Protein AF-A0A2L2NSW5-F1 (afdb_monomer_lite)

Foldseek 3Di:
DVVVVVVVVVVVVVVVVVVVVVVVVVVVVVVVVVVVVVVQLVQLLVQQLVVQCVVCVVVVHDNVRSVDDDDDVSDDDPVSCVVRGDDPVVPD

Sequence (92 aa):
MLQKYCYISLVRKEKLYIHEIERTMIMSIADKSRALMVREHQQVKNRQQSILMRAAQELGLPEEASHYWNPIQGKVDANTRMIYGPSHASMS

Radius of gyration: 25.23 Å; chains: 1; bounding box: 46×19×79 Å

pLDDT: mean 83.14, std 8.54, range [50.16, 92.5]

Structure (mmCIF, N/CA/C/O backbone):
data_AF-A0A2L2NSW5-F1
#
_entry.id   AF-A0A2L2NSW5-F1
#
loop_
_atom_site.group_PDB
_atom_site.id
_atom_site.type_symbol
_atom_site.label_atom_id
_atom_site.label_alt_id
_atom_site.label_comp_id
_atom_site.label_asym_id
_atom_site.label_entity_id
_atom_site.label_seq_id
_atom_site.pdbx_PDB_ins_code
_atom_site.Cartn_x
_atom_site.Cartn_y
_atom_site.Cartn_z
_atom_site.occupancy
_atom_site.B_iso_or_equiv
_atom_site.auth_seq_id
_atom_site.auth_comp_id
_atom_site.auth_asym_id
_atom_site.auth_atom_id
_atom_site.pdbx_PDB_model_num
ATOM 1 N N . MET A 1 1 ? 28.445 -3.222 -54.721 1.00 62.81 1 MET A N 1
ATOM 2 C CA . MET A 1 1 ? 27.079 -3.132 -54.144 1.00 62.81 1 MET A CA 1
ATOM 3 C C . MET A 1 1 ? 26.902 -3.958 -52.867 1.00 62.81 1 MET A C 1
ATOM 5 O O . MET A 1 1 ? 26.379 -3.415 -51.905 1.00 62.81 1 MET A O 1
ATOM 9 N N . LEU A 1 2 ? 27.364 -5.214 -52.813 1.00 66.88 2 LEU A N 1
ATOM 10 C CA . LEU A 1 2 ? 27.145 -6.142 -51.685 1.00 66.88 2 LEU A CA 1
ATOM 11 C C . LEU A 1 2 ? 27.619 -5.644 -50.301 1.00 66.88 2 LEU A C 1
ATOM 13 O O . LEU A 1 2 ? 26.907 -5.830 -49.317 1.00 66.88 2 LEU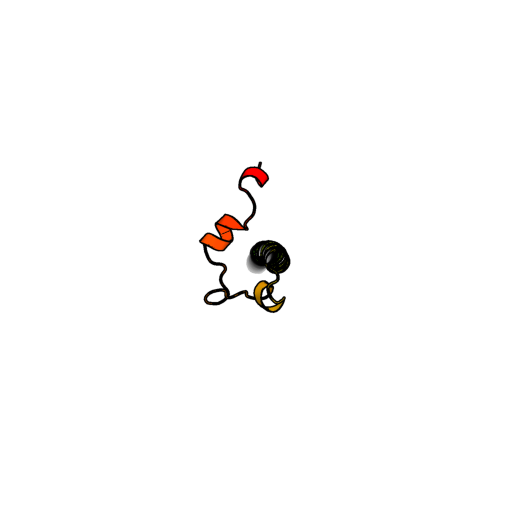 A O 1
ATOM 17 N N . GLN A 1 3 ? 28.754 -4.940 -50.208 1.00 66.38 3 GLN A N 1
ATOM 18 C CA . GLN A 1 3 ? 29.231 -4.413 -48.917 1.00 66.38 3 GLN A CA 1
ATOM 19 C C . GLN A 1 3 ? 28.301 -3.362 -48.288 1.00 66.38 3 GLN A C 1
ATOM 21 O O . GLN A 1 3 ? 28.136 -3.347 -47.070 1.00 66.38 3 GLN A O 1
ATOM 26 N N . LYS A 1 4 ? 27.640 -2.521 -49.099 1.00 71.62 4 LYS A N 1
ATOM 27 C CA . LYS A 1 4 ? 26.701 -1.510 -48.584 1.00 71.62 4 LYS A CA 1
ATOM 28 C C . LYS A 1 4 ? 25.450 -2.155 -47.982 1.00 71.62 4 LYS A C 1
ATOM 30 O O . LYS A 1 4 ? 24.985 -1.712 -46.939 1.00 71.62 4 LYS A O 1
ATOM 35 N N . TYR A 1 5 ? 24.945 -3.229 -48.592 1.00 73.56 5 TYR A N 1
ATOM 36 C CA . TYR A 1 5 ? 23.809 -3.986 -48.055 1.00 73.56 5 TYR A CA 1
ATOM 37 C C . TYR A 1 5 ? 24.148 -4.674 -46.730 1.00 73.56 5 TYR A C 1
ATOM 39 O O . TYR A 1 5 ? 23.343 -4.628 -45.801 1.00 73.56 5 TYR A O 1
ATOM 47 N N . CYS A 1 6 ? 25.354 -5.242 -46.615 1.00 72.81 6 CYS A N 1
ATOM 48 C CA . CYS A 1 6 ? 25.831 -5.838 -45.369 1.00 72.81 6 CYS A CA 1
ATOM 49 C C . CYS A 1 6 ? 25.872 -4.798 -44.235 1.00 72.81 6 CYS A C 1
ATOM 51 O O . CYS A 1 6 ? 25.270 -5.017 -43.185 1.00 72.81 6 CYS A O 1
ATOM 53 N N . TYR A 1 7 ? 26.453 -3.620 -44.484 1.00 81.50 7 TYR A N 1
ATOM 54 C CA . TYR A 1 7 ? 26.520 -2.531 -43.502 1.00 81.50 7 TYR A CA 1
ATOM 55 C C . TYR A 1 7 ? 25.133 -2.025 -43.073 1.00 81.50 7 TYR A C 1
ATOM 57 O O . TYR A 1 7 ? 24.845 -1.942 -41.882 1.00 81.50 7 TYR A O 1
ATOM 65 N N . ILE A 1 8 ? 24.228 -1.771 -44.025 1.00 82.31 8 ILE A N 1
ATOM 66 C CA . ILE A 1 8 ? 22.855 -1.326 -43.727 1.00 82.31 8 ILE A CA 1
ATOM 67 C C . ILE A 1 8 ? 22.098 -2.382 -42.907 1.00 82.31 8 ILE A C 1
ATOM 69 O O . ILE A 1 8 ? 21.360 -2.039 -41.982 1.00 82.31 8 ILE A O 1
ATOM 73 N N . SER A 1 9 ? 22.290 -3.671 -43.209 1.00 78.50 9 SER A N 1
ATOM 74 C CA . SER A 1 9 ? 21.672 -4.760 -42.444 1.00 78.50 9 SER A CA 1
ATOM 75 C C . SER A 1 9 ? 22.203 -4.849 -41.009 1.00 78.50 9 SER A C 1
ATOM 77 O O . SER A 1 9 ? 21.431 -5.133 -40.094 1.00 78.50 9 SER A O 1
ATOM 79 N N . LEU A 1 10 ? 23.489 -4.546 -40.802 1.00 82.81 10 LEU A N 1
ATOM 80 C CA . LEU A 1 10 ? 24.140 -4.541 -39.493 1.00 82.81 10 LEU A CA 1
ATOM 81 C C . LEU A 1 10 ? 23.629 -3.389 -38.626 1.00 82.81 10 LEU A C 1
ATOM 83 O O . LEU A 1 10 ? 23.141 -3.628 -37.526 1.00 82.81 10 LEU A O 1
ATOM 87 N N . VAL A 1 11 ? 23.612 -2.170 -39.173 1.00 84.81 11 VAL A N 1
ATOM 88 C CA . VAL A 1 11 ? 23.090 -0.977 -38.482 1.00 84.81 11 VAL A CA 1
ATOM 89 C C . VAL A 1 11 ? 21.611 -1.152 -38.120 1.00 84.81 11 VAL A C 1
ATOM 91 O O . VAL A 1 11 ? 21.163 -0.741 -37.050 1.00 84.81 11 VAL A O 1
ATOM 94 N N . ARG A 1 12 ? 20.827 -1.816 -38.980 1.00 85.75 12 ARG A N 1
ATOM 95 C CA . ARG A 1 12 ? 19.418 -2.119 -38.692 1.00 85.75 12 ARG A CA 1
ATOM 96 C C . ARG A 1 12 ? 19.261 -3.121 -37.547 1.00 85.75 12 ARG A C 1
ATOM 98 O O . ARG A 1 12 ? 18.366 -2.942 -36.726 1.00 85.75 12 ARG A O 1
ATOM 105 N N . LYS A 1 13 ? 20.111 -4.152 -37.480 1.00 82.25 13 LYS A N 1
ATOM 106 C CA . LYS A 1 13 ? 20.117 -5.122 -36.372 1.00 82.25 13 LYS A CA 1
ATOM 107 C C . LYS A 1 13 ? 20.533 -4.473 -35.055 1.00 82.25 13 LYS A C 1
ATOM 109 O O . LYS A 1 13 ? 19.891 -4.711 -34.040 1.00 82.25 13 LYS A O 1
ATOM 114 N N . GLU A 1 14 ? 21.543 -3.614 -35.087 1.00 86.44 14 GLU A N 1
ATOM 115 C CA . GLU A 1 14 ? 22.022 -2.885 -33.913 1.00 86.44 14 GLU A CA 1
ATOM 116 C C . GLU A 1 14 ? 20.936 -1.954 -33.353 1.00 86.44 14 GLU A C 1
ATOM 118 O O . GLU A 1 14 ? 20.638 -1.976 -32.161 1.00 86.44 14 GLU A O 1
ATOM 123 N N . LYS A 1 15 ? 20.226 -1.230 -34.228 1.00 88.62 15 LYS A N 1
ATOM 124 C CA . LYS A 1 15 ? 19.104 -0.368 -33.830 1.00 88.62 15 LYS A CA 1
ATOM 125 C C . LYS A 1 15 ? 17.918 -1.146 -33.242 1.00 88.62 15 LYS A C 1
ATOM 127 O O . LYS A 1 15 ? 17.269 -0.660 -32.319 1.00 88.62 15 LYS A O 1
ATOM 132 N N . LEU A 1 16 ? 17.633 -2.343 -33.761 1.00 87.38 16 LEU A N 1
ATOM 133 C CA . LEU A 1 16 ? 16.597 -3.228 -33.212 1.00 87.38 16 LEU A CA 1
ATOM 134 C C . LEU A 1 16 ? 16.971 -3.731 -31.813 1.00 87.38 16 LEU A C 1
ATOM 136 O O . LEU A 1 16 ? 16.124 -3.718 -30.924 1.00 87.38 16 LEU A O 1
ATOM 140 N N . TYR A 1 17 ? 18.236 -4.101 -31.612 1.00 87.44 17 TYR A N 1
ATOM 141 C CA . TYR A 1 17 ? 18.748 -4.560 -30.323 1.00 87.44 17 TYR A CA 1
ATOM 142 C C . TYR A 1 17 ? 18.693 -3.460 -29.254 1.00 87.44 17 TYR A C 1
ATOM 144 O O . TYR A 1 17 ? 18.222 -3.701 -28.146 1.00 87.44 17 TYR A O 1
ATOM 152 N N . ILE A 1 18 ? 19.080 -2.228 -29.600 1.00 85.81 18 ILE A N 1
ATOM 153 C CA . ILE A 1 18 ? 18.990 -1.077 -28.685 1.00 85.81 18 ILE A CA 1
ATOM 154 C C . ILE A 1 18 ? 17.534 -0.818 -28.278 1.00 85.81 18 ILE A C 1
ATOM 156 O O . ILE A 1 18 ? 17.243 -0.703 -27.092 1.00 85.81 18 ILE A O 1
ATOM 160 N N . HIS A 1 19 ? 16.603 -0.813 -29.235 1.00 87.00 19 HIS A N 1
ATOM 161 C CA . HIS A 1 19 ? 15.181 -0.624 -28.940 1.00 87.00 19 HIS A CA 1
ATOM 162 C C . HIS A 1 19 ? 14.611 -1.753 -28.060 1.00 87.00 19 HIS A C 1
ATOM 164 O O . HIS A 1 19 ? 13.712 -1.527 -27.252 1.00 87.00 19 HIS A O 1
ATOM 170 N N . GLU A 1 20 ? 15.096 -2.986 -28.204 1.00 86.56 20 GLU A N 1
ATOM 171 C CA . GLU A 1 20 ? 14.699 -4.110 -27.352 1.00 86.56 20 GLU A CA 1
ATOM 172 C C . GLU A 1 20 ? 15.252 -3.981 -25.922 1.00 86.56 20 GLU A C 1
ATOM 174 O O . GLU A 1 20 ? 14.509 -4.179 -24.955 1.00 86.56 20 GLU A O 1
ATOM 179 N N . ILE A 1 21 ? 16.502 -3.534 -25.763 1.00 85.50 21 ILE A N 1
ATOM 180 C CA . ILE A 1 21 ? 17.084 -3.206 -24.451 1.00 85.50 21 ILE A CA 1
ATOM 181 C C . ILE A 1 21 ? 16.313 -2.068 -23.777 1.00 85.50 21 ILE A C 1
ATOM 183 O O . ILE A 1 21 ? 15.933 -2.183 -22.613 1.00 85.50 21 ILE A O 1
ATOM 187 N N . GLU A 1 22 ? 16.026 -0.984 -24.495 1.00 87.12 22 GLU A N 1
ATOM 188 C CA . GLU A 1 22 ? 15.244 0.131 -23.955 1.00 87.12 22 GLU A CA 1
ATOM 189 C C . GLU A 1 22 ? 13.856 -0.339 -23.503 1.00 87.12 22 GLU A C 1
ATOM 191 O O . GLU A 1 22 ? 13.407 -0.006 -22.404 1.00 87.12 22 GLU A O 1
ATOM 196 N N . ARG A 1 23 ? 13.195 -1.194 -24.296 1.00 83.94 23 ARG A N 1
ATOM 197 C CA . ARG A 1 23 ? 11.874 -1.735 -23.953 1.00 83.94 23 ARG A CA 1
ATOM 198 C C . ARG A 1 23 ? 11.907 -2.603 -22.691 1.00 83.94 23 ARG A C 1
ATOM 200 O O . ARG A 1 23 ? 11.009 -2.497 -21.856 1.00 83.94 23 ARG A O 1
ATOM 207 N N . THR A 1 24 ? 12.928 -3.447 -22.540 1.00 84.31 24 THR A N 1
ATOM 208 C CA . THR A 1 24 ? 13.096 -4.303 -21.350 1.00 84.31 24 THR A CA 1
ATOM 209 C C . THR A 1 24 ? 13.438 -3.490 -20.102 1.00 84.31 24 THR A C 1
ATOM 211 O O . THR A 1 24 ? 12.883 -3.751 -19.032 1.00 84.31 24 THR A O 1
ATOM 214 N N . MET A 1 25 ? 14.268 -2.452 -20.231 1.00 86.75 25 MET A N 1
ATOM 215 C CA . MET A 1 25 ? 14.571 -1.532 -19.135 1.00 86.75 25 MET A CA 1
ATOM 216 C C . MET A 1 25 ? 13.315 -0.775 -18.678 1.00 86.75 25 MET A C 1
ATOM 218 O O . MET A 1 25 ? 13.040 -0.726 -17.480 1.00 86.75 25 MET A O 1
ATOM 222 N N . ILE A 1 26 ? 12.522 -0.233 -19.608 1.00 85.12 26 ILE A N 1
ATOM 223 C CA . ILE A 1 26 ? 11.276 0.479 -19.283 1.00 85.12 26 ILE A CA 1
ATOM 224 C C . ILE A 1 26 ? 10.287 -0.451 -18.572 1.00 85.12 26 ILE A C 1
ATOM 226 O O . ILE A 1 26 ? 9.732 -0.061 -17.543 1.00 85.12 26 ILE A O 1
ATOM 230 N N . MET A 1 27 ? 10.111 -1.686 -19.066 1.00 79.06 27 MET A N 1
ATOM 231 C CA . MET A 1 27 ? 9.268 -2.690 -18.402 1.00 79.06 27 MET A CA 1
ATOM 232 C C . MET A 1 27 ? 9.747 -2.937 -16.963 1.00 79.06 27 MET A C 1
ATOM 234 O O . MET A 1 27 ? 8.966 -2.831 -16.020 1.00 79.06 27 MET A O 1
ATOM 238 N N . SER A 1 28 ? 11.056 -3.133 -16.773 1.00 92.19 28 SER A N 1
ATOM 239 C CA . SER A 1 28 ? 11.654 -3.349 -15.451 1.00 92.19 28 SER A CA 1
ATOM 240 C C . SER A 1 28 ? 11.448 -2.170 -14.490 1.00 92.19 28 SER A C 1
ATOM 242 O O . SER A 1 28 ? 11.161 -2.372 -13.308 1.00 92.19 28 SER A O 1
ATOM 244 N N . ILE A 1 29 ? 11.576 -0.929 -14.968 1.00 92.50 29 ILE A N 1
ATOM 245 C CA . ILE A 1 29 ? 11.376 0.272 -14.143 1.00 92.50 29 ILE A CA 1
ATOM 246 C C . ILE A 1 29 ? 9.905 0.411 -13.738 1.00 92.50 29 ILE A C 1
ATOM 248 O O . ILE A 1 29 ? 9.616 0.700 -12.575 1.00 92.50 29 ILE A O 1
ATOM 252 N N . ALA A 1 30 ? 8.977 0.180 -14.668 1.00 91.75 30 ALA A N 1
ATOM 253 C CA . ALA A 1 30 ? 7.544 0.230 -14.394 1.00 91.75 30 ALA A CA 1
ATOM 254 C C . ALA A 1 30 ? 7.110 -0.845 -13.383 1.00 91.75 30 ALA A C 1
ATOM 256 O O . ALA A 1 30 ? 6.286 -0.585 -12.506 1.00 91.75 30 ALA A O 1
ATOM 257 N N . ASP A 1 31 ? 7.697 -2.037 -13.450 1.00 91.50 31 ASP A N 1
ATOM 258 C CA . ASP A 1 31 ? 7.398 -3.105 -12.496 1.00 91.50 31 ASP A CA 1
ATOM 259 C C . ASP A 1 31 ? 7.931 -2.787 -11.099 1.00 91.50 31 ASP A C 1
ATOM 261 O O . ASP A 1 31 ? 7.226 -2.978 -10.103 1.00 91.50 31 ASP A O 1
ATOM 265 N N . LYS A 1 32 ? 9.135 -2.210 -11.010 1.00 91.00 32 LYS A N 1
ATOM 266 C CA . LYS A 1 32 ? 9.687 -1.719 -9.740 1.00 91.00 32 LYS A CA 1
ATOM 267 C C . LYS A 1 32 ? 8.830 -0.604 -9.147 1.00 91.00 32 LYS A C 1
ATOM 269 O O . LYS A 1 32 ? 8.540 -0.639 -7.952 1.00 91.00 32 LYS A O 1
ATOM 274 N N . SER A 1 33 ? 8.396 0.366 -9.954 1.00 90.88 33 SER A N 1
ATOM 275 C CA . SER A 1 33 ? 7.551 1.461 -9.465 1.00 90.88 33 SER A CA 1
ATOM 276 C C . SER A 1 33 ? 6.198 0.944 -8.972 1.00 90.88 33 SER A C 1
ATOM 278 O O . SER A 1 33 ? 5.752 1.331 -7.891 1.00 90.88 33 SER A O 1
ATOM 280 N N . ARG A 1 34 ? 5.587 -0.012 -9.687 1.00 91.00 34 ARG A N 1
ATOM 281 C CA . ARG A 1 34 ? 4.357 -0.684 -9.249 1.00 91.00 34 ARG A CA 1
ATOM 282 C C . ARG A 1 34 ? 4.563 -1.428 -7.928 1.00 91.00 34 ARG A C 1
ATOM 284 O O . ARG A 1 34 ? 3.747 -1.274 -7.021 1.00 91.00 34 ARG A O 1
ATOM 291 N N . ALA A 1 35 ? 5.651 -2.186 -7.792 1.00 91.25 35 ALA A N 1
ATOM 292 C CA . ALA A 1 35 ? 5.964 -2.916 -6.564 1.00 91.25 35 ALA A CA 1
ATOM 293 C C . ALA A 1 35 ? 6.128 -1.978 -5.357 1.00 91.25 35 ALA A C 1
ATOM 295 O O . ALA A 1 35 ? 5.604 -2.263 -4.280 1.00 91.25 35 ALA A O 1
ATOM 296 N N . LEU A 1 36 ? 6.792 -0.831 -5.539 1.00 90.56 36 LEU A N 1
ATOM 297 C CA . LEU A 1 36 ? 6.932 0.186 -4.493 1.00 90.56 36 LEU A CA 1
ATOM 298 C C . LEU A 1 36 ? 5.577 0.771 -4.079 1.00 90.56 36 LEU A C 1
ATOM 300 O O . LEU A 1 36 ? 5.289 0.847 -2.887 1.00 90.56 36 LEU A O 1
ATOM 304 N N . MET A 1 37 ? 4.720 1.116 -5.043 1.00 88.75 37 MET A N 1
ATOM 305 C CA . MET A 1 37 ? 3.393 1.679 -4.762 1.00 88.75 37 MET A CA 1
ATOM 306 C C . MET A 1 37 ? 2.479 0.689 -4.028 1.00 88.75 37 MET A C 1
ATOM 308 O O . MET A 1 37 ? 1.793 1.067 -3.080 1.00 88.75 37 MET A O 1
ATOM 312 N N . VAL A 1 38 ? 2.492 -0.589 -4.424 1.00 90.31 38 VAL A N 1
ATOM 313 C CA . VAL A 1 38 ? 1.722 -1.646 -3.744 1.00 90.31 38 VAL A CA 1
ATOM 314 C C . VAL A 1 38 ? 2.245 -1.877 -2.326 1.00 90.31 38 VAL A C 1
ATOM 316 O O . VAL A 1 38 ? 1.457 -2.005 -1.389 1.00 90.31 38 VAL A O 1
ATOM 319 N N . ARG A 1 39 ? 3.570 -1.886 -2.142 1.00 90.62 39 ARG A N 1
ATOM 320 C CA . ARG A 1 39 ? 4.188 -2.031 -0.819 1.00 90.62 39 ARG A CA 1
ATOM 321 C C . ARG A 1 39 ? 3.794 -0.887 0.114 1.00 90.62 39 ARG A C 1
ATOM 323 O O . ARG A 1 39 ? 3.384 -1.152 1.240 1.00 90.62 39 ARG A O 1
ATOM 330 N N . GLU A 1 40 ? 3.904 0.357 -0.346 1.00 88.56 40 GLU A N 1
ATOM 331 C CA . GLU A 1 40 ? 3.496 1.554 0.404 1.00 88.56 40 GLU A CA 1
ATOM 332 C C . GLU A 1 40 ? 2.026 1.470 0.829 1.00 88.56 40 GLU A C 1
ATOM 334 O O . GLU A 1 40 ? 1.695 1.661 2.001 1.00 88.56 40 GLU A O 1
ATOM 339 N N . HIS A 1 41 ? 1.147 1.113 -0.112 1.00 89.94 41 HIS A N 1
ATOM 340 C CA . HIS A 1 41 ? -0.278 0.927 0.147 1.00 89.94 41 HIS A CA 1
ATOM 341 C C . HIS A 1 41 ? -0.520 -0.101 1.260 1.00 89.94 41 HIS A C 1
ATOM 343 O O . HIS A 1 41 ? -1.255 0.165 2.214 1.00 89.94 41 HIS A O 1
ATOM 349 N N . GLN A 1 42 ? 0.137 -1.260 1.173 1.00 90.12 42 GLN A N 1
ATOM 350 C CA . GLN A 1 42 ? -0.009 -2.319 2.165 1.00 90.12 42 GLN A CA 1
ATOM 351 C C . GLN A 1 42 ? 0.531 -1.903 3.539 1.00 90.12 42 GLN A C 1
ATOM 353 O O . GLN A 1 42 ? -0.067 -2.236 4.560 1.00 90.12 42 GLN A O 1
ATOM 358 N N . GLN A 1 43 ? 1.640 -1.162 3.587 1.00 90.94 43 GLN A N 1
ATOM 359 C CA . GLN A 1 43 ? 2.210 -0.673 4.843 1.00 90.94 43 GLN A CA 1
ATOM 360 C C . GLN A 1 43 ? 1.269 0.293 5.560 1.00 90.94 43 GLN A C 1
ATOM 362 O O . GLN A 1 43 ? 1.045 0.139 6.762 1.00 90.94 43 GLN A O 1
ATOM 367 N N . VAL A 1 44 ? 0.688 1.247 4.829 1.00 89.69 44 VAL A N 1
ATOM 368 C CA . VAL A 1 44 ? -0.298 2.185 5.380 1.00 89.69 44 VAL A CA 1
ATOM 369 C C . VAL A 1 44 ? -1.515 1.434 5.918 1.00 89.69 44 VAL A C 1
ATOM 371 O O . VAL A 1 44 ? -1.911 1.654 7.063 1.00 89.69 44 VAL A O 1
ATOM 374 N N . LYS A 1 45 ? -2.050 0.485 5.140 1.00 89.19 45 LYS A N 1
ATOM 375 C CA . LYS A 1 45 ? -3.178 -0.353 5.562 1.00 89.19 45 LYS A CA 1
ATOM 376 C C . LYS A 1 45 ? -2.871 -1.123 6.847 1.00 89.19 45 LYS A C 1
ATOM 378 O O . LYS A 1 45 ? -3.641 -1.052 7.800 1.00 89.19 45 LYS A O 1
ATOM 383 N N . ASN A 1 46 ? -1.736 -1.821 6.896 1.00 90.56 46 ASN A N 1
ATOM 384 C CA . ASN A 1 46 ? -1.346 -2.631 8.053 1.00 90.56 46 ASN A CA 1
ATOM 385 C C . ASN A 1 46 ? -1.210 -1.784 9.325 1.00 90.56 46 ASN A C 1
ATOM 387 O O . ASN A 1 46 ? -1.628 -2.209 10.400 1.00 90.56 46 ASN A O 1
ATOM 391 N N . ARG A 1 47 ? -0.642 -0.578 9.209 1.00 90.44 47 ARG A N 1
ATOM 392 C CA . ARG A 1 47 ? -0.485 0.344 10.341 1.00 90.44 47 ARG A CA 1
ATOM 393 C C . ARG A 1 47 ? -1.823 0.857 10.848 1.00 90.44 47 ARG A C 1
ATOM 395 O O . ARG A 1 47 ? -2.068 0.796 12.051 1.00 90.44 47 ARG A O 1
ATOM 402 N N . GLN A 1 48 ? -2.693 1.310 9.946 1.00 88.94 48 GLN A N 1
ATOM 403 C CA . GLN A 1 48 ? -4.036 1.744 10.324 1.00 88.94 48 GLN A CA 1
ATOM 404 C C . GLN A 1 48 ? -4.800 0.605 11.004 1.00 88.94 48 GLN A C 1
ATOM 406 O O . GLN A 1 48 ? -5.358 0.805 12.079 1.00 88.94 48 GLN A O 1
ATOM 411 N N . GLN A 1 49 ? -4.774 -0.597 10.425 1.00 88.94 49 GLN A N 1
ATOM 412 C CA . GLN A 1 49 ? -5.479 -1.746 10.982 1.00 88.94 49 GLN A CA 1
ATOM 413 C C . GLN A 1 49 ? -4.934 -2.134 12.360 1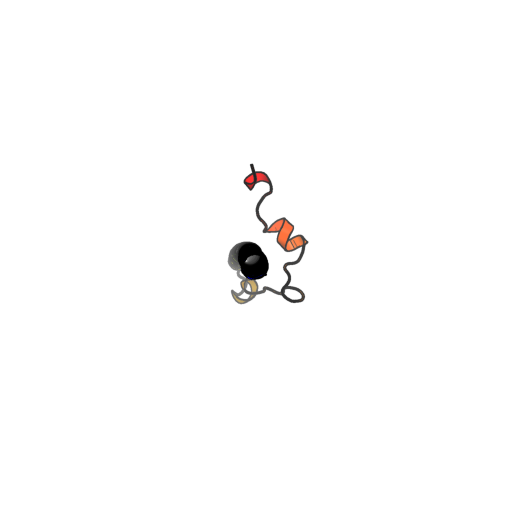.00 88.94 49 GLN A C 1
ATOM 415 O O . GLN A 1 49 ? -5.712 -2.357 13.277 1.00 88.94 49 GLN A O 1
ATOM 420 N N . SER A 1 50 ? -3.613 -2.127 12.559 1.00 90.12 50 SER A N 1
ATOM 421 C CA . SER A 1 50 ? -3.023 -2.404 13.874 1.00 90.12 50 SER A CA 1
ATOM 422 C C . SER A 1 50 ? -3.469 -1.407 14.950 1.00 90.12 50 SER A C 1
ATOM 424 O O . SER A 1 50 ? -3.681 -1.813 16.093 1.00 90.12 50 SER A O 1
ATOM 426 N N . ILE A 1 51 ? -3.600 -0.123 14.607 1.00 89.44 51 ILE A N 1
ATOM 427 C CA . ILE A 1 51 ? -4.048 0.914 15.546 1.00 89.44 51 ILE A CA 1
ATOM 428 C C . ILE A 1 51 ? -5.540 0.759 15.843 1.00 89.44 51 ILE A C 1
ATOM 430 O O . ILE A 1 51 ? -5.936 0.824 17.004 1.00 89.44 51 ILE A O 1
ATOM 434 N N . LEU A 1 52 ? -6.354 0.489 14.822 1.00 88.81 52 LEU A N 1
ATOM 435 C CA . LEU A 1 52 ? -7.785 0.245 14.993 1.00 88.81 52 LEU A CA 1
ATOM 436 C C . LEU A 1 52 ? -8.065 -1.008 15.829 1.00 88.81 52 LEU A C 1
ATOM 438 O O . LEU A 1 52 ? -8.918 -0.956 16.704 1.00 88.81 52 LEU A O 1
ATOM 442 N N . MET A 1 53 ? -7.327 -2.104 15.614 1.00 89.25 53 MET A N 1
ATOM 443 C CA . MET A 1 53 ? -7.425 -3.325 16.432 1.00 89.25 53 MET A CA 1
ATOM 444 C C . MET A 1 53 ? -7.165 -3.021 17.908 1.00 89.25 53 MET A C 1
ATOM 446 O O . MET A 1 53 ? -7.943 -3.425 18.768 1.00 89.25 53 MET A O 1
ATOM 450 N N . ARG A 1 54 ? -6.102 -2.262 18.201 1.00 90.00 54 ARG A N 1
ATOM 451 C CA . ARG A 1 54 ? -5.771 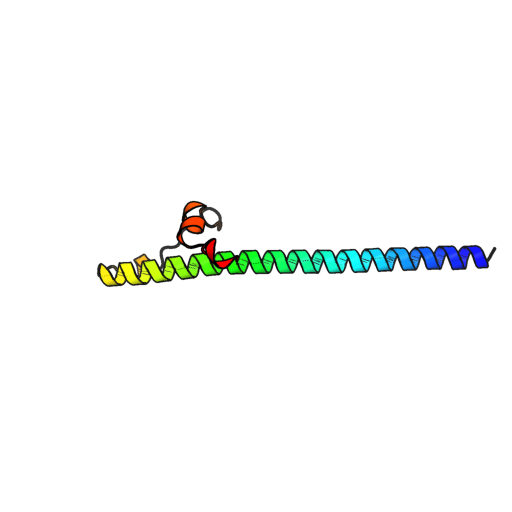-1.870 19.575 1.00 90.00 54 ARG A CA 1
ATOM 452 C C . ARG A 1 54 ? -6.865 -0.997 20.193 1.00 90.00 54 ARG A C 1
ATOM 454 O O . ARG A 1 54 ? -7.321 -1.294 21.289 1.00 90.00 54 ARG A O 1
ATOM 461 N N . ALA A 1 55 ? -7.310 0.037 19.481 1.00 89.44 55 ALA A N 1
ATOM 462 C CA . ALA A 1 55 ? -8.344 0.946 19.971 1.00 89.44 55 ALA A CA 1
ATOM 463 C C . ALA A 1 55 ? -9.692 0.236 20.183 1.00 89.44 55 ALA A C 1
ATOM 465 O O . ALA A 1 55 ? -10.380 0.498 21.166 1.00 89.44 55 ALA A O 1
ATOM 466 N N . ALA A 1 56 ? -10.062 -0.690 19.294 1.00 88.56 56 ALA A N 1
ATOM 467 C CA . ALA A 1 56 ? -11.272 -1.490 19.444 1.00 88.56 56 ALA A CA 1
ATOM 468 C C . ALA A 1 56 ? -11.209 -2.356 20.709 1.00 88.56 56 ALA A C 1
ATOM 470 O O . ALA A 1 56 ? -12.156 -2.360 21.491 1.00 88.56 56 ALA A O 1
ATOM 471 N N . GLN A 1 57 ? -10.069 -3.008 20.957 1.00 89.56 57 GLN A N 1
ATOM 472 C CA . GLN A 1 57 ? -9.859 -3.802 22.164 1.00 89.56 57 GLN A CA 1
ATOM 473 C C . GLN A 1 57 ? -9.922 -2.950 23.442 1.00 89.56 57 GLN A C 1
ATOM 475 O O . GLN A 1 57 ? -10.546 -3.361 24.416 1.00 89.56 57 GLN A O 1
ATOM 480 N N . GLU A 1 58 ? -9.314 -1.760 23.440 1.00 90.62 58 GLU A N 1
ATOM 481 C CA . GLU A 1 58 ? -9.336 -0.833 24.583 1.00 90.62 58 GLU A CA 1
ATOM 482 C C . GLU A 1 58 ? -10.749 -0.329 24.909 1.00 90.62 58 GLU A C 1
ATOM 484 O O . GLU A 1 58 ? -11.097 -0.165 26.076 1.00 90.62 58 GLU A O 1
ATOM 489 N N . LEU A 1 59 ? -11.579 -0.112 23.888 1.00 90.44 59 LEU A N 1
ATOM 490 C CA . LEU A 1 59 ? -12.950 0.381 24.036 1.00 90.44 59 LEU A CA 1
ATOM 491 C C . LEU A 1 59 ? -13.987 -0.740 24.218 1.00 90.44 59 LEU A C 1
ATOM 493 O O . LEU A 1 59 ? -15.177 -0.450 24.337 1.00 90.44 59 LEU A O 1
ATOM 497 N N . GLY A 1 60 ? -13.560 -2.008 24.221 1.00 89.25 60 GLY A N 1
ATOM 498 C CA . GLY A 1 60 ? -14.461 -3.164 24.267 1.00 89.25 60 GLY A CA 1
ATOM 499 C C . GLY A 1 60 ? -15.369 -3.272 23.038 1.00 89.25 60 GLY A C 1
ATOM 500 O O . GLY A 1 60 ? -16.467 -3.822 23.124 1.00 89.25 60 GLY A O 1
ATOM 501 N N . LEU A 1 61 ? -14.941 -2.705 21.908 1.00 86.62 61 LEU A N 1
ATOM 502 C CA . LEU A 1 61 ? -15.677 -2.750 20.656 1.00 86.62 61 LEU A CA 1
ATOM 503 C C . LEU A 1 61 ? -15.518 -4.117 19.974 1.00 86.62 61 LEU A C 1
ATOM 505 O O . LEU A 1 61 ? -14.479 -4.767 20.111 1.00 86.62 61 LEU A O 1
ATOM 509 N N . PRO A 1 62 ? -16.536 -4.536 19.208 1.00 81.38 62 PRO A N 1
ATOM 510 C CA . PRO A 1 62 ? -16.489 -5.759 18.417 1.00 81.38 62 PRO A CA 1
ATOM 511 C C . PRO A 1 62 ? -15.329 -5.739 17.406 1.00 81.38 62 PRO A C 1
ATOM 513 O O . PRO A 1 62 ? -14.974 -4.686 16.867 1.00 81.38 62 PRO A O 1
ATOM 516 N N . GLU A 1 63 ? -14.739 -6.906 17.135 1.00 76.50 63 GLU A N 1
ATOM 517 C CA . GLU A 1 63 ? -13.578 -7.062 16.241 1.00 76.50 63 GLU A CA 1
ATOM 518 C C . GLU A 1 63 ? -13.900 -6.649 14.792 1.00 76.50 63 GLU A C 1
ATOM 520 O O . GLU A 1 63 ? -13.033 -6.293 14.001 1.00 76.50 63 GLU A O 1
ATOM 525 N N . GLU A 1 64 ? -15.172 -6.594 14.424 1.00 78.00 64 GLU A N 1
ATOM 526 C CA . GLU A 1 64 ? -15.633 -6.079 13.141 1.00 78.00 64 GLU A CA 1
ATOM 527 C C . GLU A 1 64 ? -15.296 -4.587 12.960 1.00 78.00 64 GLU A C 1
ATOM 529 O O . GLU A 1 64 ? -15.052 -4.137 11.837 1.00 78.00 64 GLU A O 1
ATOM 534 N N . ALA A 1 65 ? -15.216 -3.817 14.053 1.00 75.00 65 ALA A N 1
ATOM 535 C CA . ALA A 1 65 ? -14.902 -2.389 14.011 1.00 75.00 65 ALA A CA 1
ATOM 536 C C . ALA A 1 65 ? -13.465 -2.118 13.539 1.00 75.00 65 ALA A C 1
ATOM 538 O O . ALA A 1 65 ? -13.200 -1.123 12.863 1.00 75.00 65 ALA A O 1
ATOM 539 N N . SER A 1 66 ? -12.529 -3.014 13.849 1.00 71.81 66 SER A N 1
ATOM 540 C CA . SER A 1 66 ? -11.126 -2.886 13.451 1.00 71.81 66 SER A CA 1
ATOM 541 C C . SER A 1 66 ? -10.846 -3.360 12.023 1.00 71.81 66 SER A C 1
ATOM 543 O O . SER A 1 66 ? -9.827 -2.990 11.435 1.00 71.81 66 SER A O 1
ATOM 545 N N . HIS A 1 67 ? -11.767 -4.129 11.438 1.00 74.75 67 HIS A N 1
ATOM 546 C CA . HIS A 1 67 ? -11.738 -4.550 10.037 1.00 74.75 67 HIS A CA 1
ATOM 547 C C . HIS A 1 67 ? -12.330 -3.501 9.086 1.00 74.75 67 HIS A C 1
ATOM 549 O O . HIS A 1 67 ? -12.266 -3.665 7.864 1.00 74.75 67 HIS A O 1
ATOM 555 N N . TYR A 1 68 ? -12.879 -2.407 9.622 1.00 74.06 68 TYR A N 1
ATOM 556 C CA . TYR A 1 68 ? -13.447 -1.331 8.825 1.00 74.06 68 TYR A CA 1
ATOM 557 C C . TYR A 1 68 ? -12.354 -0.583 8.047 1.00 74.06 68 TYR A C 1
ATOM 559 O O . TYR A 1 68 ? -11.638 0.276 8.564 1.00 74.06 68 TYR A O 1
ATOM 567 N N . TRP A 1 69 ? -12.238 -0.915 6.762 1.00 74.31 69 TRP A N 1
ATOM 568 C CA . TRP A 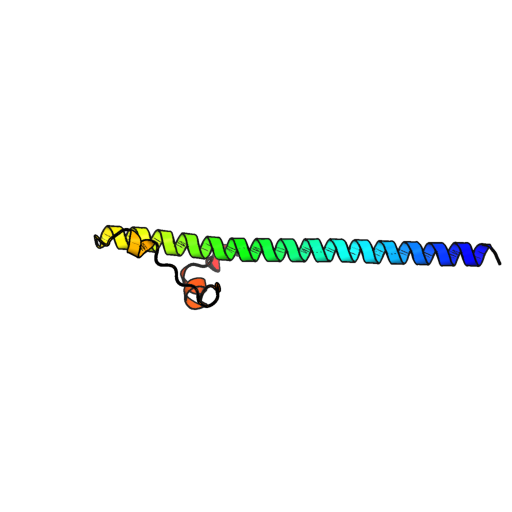1 69 ? -11.341 -0.265 5.814 1.00 74.31 69 TRP A CA 1
ATOM 569 C C . TRP A 1 69 ? -12.124 0.125 4.561 1.00 74.31 69 TRP A C 1
ATOM 571 O O . TRP A 1 69 ? -12.502 -0.740 3.772 1.00 74.31 69 TRP A O 1
ATOM 581 N N . ASN A 1 70 ? -12.359 1.427 4.370 1.00 76.19 70 ASN A N 1
ATOM 582 C CA . ASN A 1 70 ? -13.217 1.934 3.295 1.00 76.19 70 ASN A CA 1
ATOM 583 C C . ASN A 1 70 ? -12.474 2.957 2.404 1.00 76.19 70 ASN A C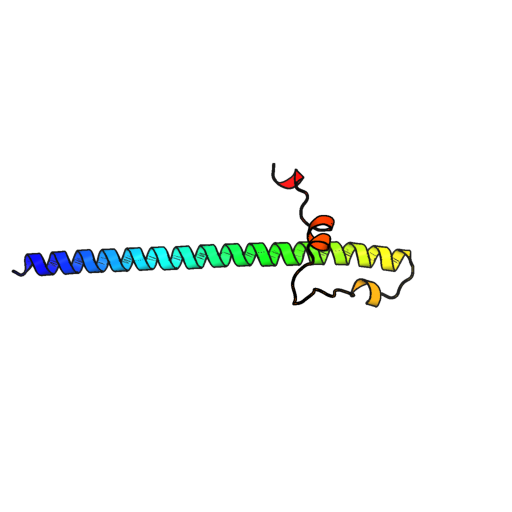 1
ATOM 585 O O . ASN A 1 70 ? -12.616 4.167 2.585 1.00 76.19 70 ASN A O 1
ATOM 589 N N . PRO A 1 71 ? -11.617 2.494 1.473 1.00 75.38 71 PRO A N 1
ATOM 590 C CA . PRO A 1 71 ? -10.854 3.363 0.589 1.00 75.38 71 PRO A CA 1
ATOM 591 C C . PRO A 1 71 ? -11.733 3.861 -0.564 1.00 75.38 71 PRO A C 1
ATOM 593 O O . PRO A 1 71 ? -12.372 3.073 -1.266 1.00 75.38 71 PRO A O 1
ATOM 596 N N . ILE A 1 72 ? -11.721 5.167 -0.826 1.00 75.12 72 ILE A N 1
ATOM 597 C CA . ILE A 1 72 ? -12.446 5.746 -1.962 1.00 75.12 72 ILE A CA 1
ATOM 598 C C . ILE A 1 72 ? -11.779 5.261 -3.256 1.00 75.12 72 ILE A C 1
ATOM 600 O O . ILE A 1 72 ? -10.609 5.545 -3.510 1.00 75.12 72 ILE A O 1
ATOM 604 N N . GLN A 1 73 ? -12.516 4.509 -4.081 1.00 80.69 73 GLN A N 1
ATOM 605 C CA . GLN A 1 73 ? -12.028 3.961 -5.360 1.00 80.69 73 GLN A CA 1
ATOM 606 C C . GLN A 1 73 ? -10.752 3.101 -5.227 1.00 80.69 73 GLN A C 1
ATOM 608 O O . GLN A 1 73 ? -9.929 3.053 -6.140 1.00 80.69 73 GLN A O 1
ATOM 613 N N . GLY A 1 74 ? -10.544 2.464 -4.069 1.00 79.69 74 GLY A N 1
ATOM 614 C CA . GLY A 1 74 ? -9.330 1.687 -3.792 1.00 79.69 74 GLY A CA 1
ATOM 615 C C . GLY A 1 74 ? -8.068 2.533 -3.570 1.00 79.69 74 GLY A C 1
ATOM 616 O O . GLY A 1 74 ? -6.986 1.977 -3.379 1.00 79.69 74 GLY A O 1
ATOM 617 N N . LYS A 1 75 ? -8.182 3.867 -3.561 1.00 82.12 75 LYS A N 1
ATOM 618 C CA . LYS A 1 75 ? -7.080 4.778 -3.247 1.00 82.12 75 LYS A CA 1
ATOM 619 C C . LYS A 1 75 ? -7.031 5.035 -1.746 1.00 82.12 75 LYS A C 1
ATOM 621 O O . LYS A 1 75 ? -8.057 5.147 -1.079 1.00 82.12 75 LYS A O 1
ATOM 626 N N . VAL A 1 76 ? -5.813 5.134 -1.225 1.00 83.44 76 VAL A N 1
ATOM 627 C CA . VAL A 1 76 ? -5.583 5.593 0.147 1.00 83.44 76 VAL A CA 1
ATOM 628 C C . VAL A 1 76 ? -5.856 7.088 0.178 1.00 83.44 76 VAL A C 1
ATOM 630 O O . VAL A 1 76 ? -5.342 7.819 -0.670 1.00 83.44 76 VAL A O 1
ATOM 633 N N . ASP A 1 77 ? -6.664 7.525 1.138 1.00 86.50 77 ASP A N 1
ATOM 634 C CA . ASP A 1 77 ? -6.926 8.942 1.352 1.00 86.50 77 ASP A CA 1
ATOM 635 C C . ASP A 1 77 ? -5.634 9.700 1.716 1.00 86.50 77 ASP A C 1
ATOM 637 O O . ASP A 1 77 ? -4.724 9.153 2.347 1.00 86.50 77 ASP A O 1
ATOM 641 N N . ALA A 1 78 ? -5.533 10.966 1.311 1.00 84.69 78 ALA A N 1
ATOM 642 C CA . ALA A 1 78 ? -4.331 11.766 1.532 1.00 84.69 78 ALA A CA 1
ATOM 643 C C . ALA A 1 78 ? -4.031 11.937 3.030 1.00 84.69 78 ALA A C 1
ATOM 645 O O . ALA A 1 78 ? -2.872 11.836 3.439 1.00 84.69 78 ALA A O 1
ATOM 646 N N . ASN A 1 79 ? -5.069 12.115 3.854 1.00 87.44 79 ASN A N 1
ATOM 647 C CA . ASN A 1 79 ? -4.919 12.229 5.301 1.00 87.44 79 ASN A CA 1
ATOM 648 C C . ASN A 1 79 ? -4.462 10.897 5.915 1.00 87.44 79 ASN A C 1
ATOM 650 O O . ASN A 1 79 ? -3.515 10.864 6.699 1.00 87.44 79 ASN A O 1
ATOM 654 N N . THR A 1 80 ? -5.053 9.779 5.484 1.00 86.31 80 THR A N 1
ATOM 655 C CA . THR A 1 80 ? -4.608 8.432 5.875 1.00 86.31 80 THR A CA 1
ATOM 656 C C . THR A 1 80 ? -3.132 8.206 5.538 1.00 86.31 80 THR A C 1
ATOM 658 O O . THR A 1 80 ? -2.375 7.699 6.367 1.00 86.31 80 THR A O 1
ATOM 661 N N . ARG A 1 81 ? -2.684 8.614 4.345 1.00 86.12 81 ARG A N 1
ATOM 662 C CA . ARG A 1 81 ? -1.275 8.487 3.953 1.00 86.12 81 ARG A CA 1
ATOM 663 C C . ARG A 1 81 ? -0.358 9.358 4.808 1.00 86.12 81 ARG A C 1
ATOM 665 O O . ARG A 1 81 ? 0.729 8.910 5.146 1.00 86.12 81 ARG A O 1
ATOM 672 N N . MET A 1 82 ? -0.783 10.564 5.167 1.00 87.50 82 MET A N 1
ATOM 673 C CA . MET A 1 82 ? -0.005 11.462 6.023 1.00 87.50 82 MET A CA 1
ATOM 674 C C . MET A 1 82 ? 0.152 10.910 7.447 1.00 87.50 82 MET A C 1
ATOM 676 O O . MET A 1 82 ? 1.241 10.975 8.008 1.00 87.50 82 MET A O 1
ATOM 680 N N . ILE A 1 83 ? -0.913 10.343 8.022 1.00 88.38 83 ILE A N 1
ATOM 681 C CA . ILE A 1 83 ? -0.921 9.866 9.414 1.00 88.38 83 ILE A CA 1
ATOM 682 C C . ILE A 1 83 ? -0.199 8.520 9.558 1.00 88.38 83 ILE A C 1
ATOM 684 O O . ILE A 1 83 ? 0.568 8.321 10.497 1.00 88.38 83 ILE A O 1
ATOM 688 N N . TYR A 1 84 ? -0.443 7.583 8.639 1.00 88.06 84 TYR A N 1
ATOM 689 C CA . TYR A 1 84 ? 0.060 6.209 8.750 1.00 88.06 84 TYR A CA 1
ATOM 690 C C . TYR A 1 84 ? 1.246 5.912 7.820 1.00 88.06 84 TYR A C 1
ATOM 692 O O . TYR A 1 84 ? 1.847 4.836 7.913 1.00 88.06 84 TYR A O 1
ATOM 700 N N . GLY A 1 85 ? 1.599 6.837 6.926 1.00 84.31 85 GLY A N 1
ATOM 701 C CA . GLY A 1 85 ? 2.728 6.705 6.007 1.00 84.31 85 GLY A CA 1
ATOM 702 C C . GLY A 1 85 ? 4.092 6.670 6.701 1.00 84.31 85 GLY A C 1
ATOM 703 O O . GLY A 1 85 ? 4.202 6.852 7.917 1.00 84.31 85 GLY A O 1
ATOM 704 N N . PRO A 1 86 ? 5.165 6.377 5.951 1.00 74.81 86 PRO A N 1
ATOM 705 C CA . PRO A 1 86 ? 6.525 6.464 6.468 1.00 74.81 86 PRO A CA 1
ATOM 706 C C . PRO A 1 86 ? 6.822 7.882 6.973 1.00 74.81 86 PRO A C 1
ATOM 708 O O . PRO A 1 86 ? 6.509 8.861 6.299 1.00 74.81 86 PRO A O 1
ATOM 711 N N . SER A 1 87 ? 7.452 8.004 8.143 1.00 74.00 87 SER A N 1
ATOM 712 C CA . SER A 1 87 ? 7.897 9.305 8.644 1.00 74.00 87 SER A CA 1
ATOM 713 C C . SER A 1 87 ? 8.975 9.877 7.725 1.00 74.00 87 SER A C 1
ATOM 715 O O . SER A 1 87 ? 9.917 9.169 7.366 1.00 74.00 87 SER A O 1
ATOM 717 N N . HIS A 1 88 ? 8.901 11.175 7.424 1.00 68.25 88 HIS A N 1
ATOM 718 C CA . HIS A 1 88 ? 9.922 11.879 6.635 1.00 68.25 88 HIS A CA 1
ATOM 719 C C . HIS A 1 88 ? 11.341 11.769 7.226 1.00 68.25 88 HIS A C 1
ATOM 721 O O . HIS A 1 88 ? 12.318 11.864 6.492 1.00 68.25 88 HIS A O 1
ATOM 727 N N . ALA A 1 89 ? 11.4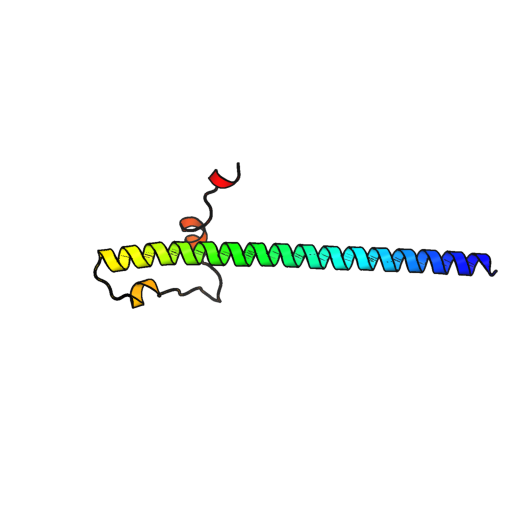61 11.496 8.529 1.00 68.38 89 ALA A N 1
ATOM 728 C CA . ALA A 1 89 ? 12.734 11.252 9.209 1.00 68.38 89 ALA A CA 1
ATOM 729 C C . ALA A 1 89 ? 13.431 9.934 8.810 1.00 68.38 89 ALA A C 1
ATOM 731 O O . ALA A 1 89 ? 14.605 9.764 9.096 1.00 68.38 89 ALA A O 1
ATOM 732 N N . SER A 1 90 ? 12.738 8.993 8.159 1.00 59.00 90 SER A N 1
ATOM 733 C CA . SER A 1 90 ? 13.322 7.711 7.729 1.00 59.00 90 SER A CA 1
ATOM 734 C C . SER A 1 90 ? 14.056 7.789 6.380 1.00 59.00 90 SER A C 1
ATOM 736 O O . SER A 1 90 ? 14.506 6.757 5.886 1.00 59.00 90 SER A O 1
ATOM 738 N N . MET A 1 91 ? 14.120 8.968 5.749 1.00 61.41 91 MET A N 1
ATOM 739 C CA . MET A 1 91 ? 14.725 9.168 4.423 1.00 61.41 91 MET A CA 1
ATOM 740 C C . MET A 1 91 ? 16.157 9.736 4.453 1.00 61.41 91 MET A C 1
ATOM 742 O O . MET A 1 91 ? 16.697 10.028 3.388 1.00 61.41 91 MET A O 1
ATOM 746 N N . SER A 1 92 ? 16.740 9.924 5.641 1.00 50.16 92 SER A N 1
ATOM 747 C CA . SER A 1 92 ? 18.104 10.438 5.854 1.00 50.16 92 SER A CA 1
ATOM 748 C C . SER A 1 92 ? 19.170 9.352 5.802 1.00 50.16 92 SER A C 1
ATOM 750 O O . SER A 1 92 ? 18.928 8.303 6.443 1.00 50.16 92 SER A O 1
#

Secondary structure (DSSP, 8-state):
-HHHHHHHHHHHHHHHHHHHHHHHHHHHHHHHHHHHHHHHHHHHHHHHHHHHHHHHHHTT--GGGTT----GGGPPPHHHHHHHSPPGGGG-